Protein AF-A0A2G8XP61-F1 (afdb_monomer_lite)

Foldseek 3Di:
DPVPVPPPPPDDDDDDDDDDDDDDDDDDDDDDDDDDDDDDDDDPPPPPPPPCVVVVVVVDDDPLADPVCVLQFDCDPVCNPDTDGDPPSDDPDDDDDDDDAPPDHPPPPPPDDDDDDPVVVVVVVVVVVVVVVVVVVVCVVVVVDPDPVVVVVVVVVPDPPPDD

Secondary structure (DSSP, 8-state):
--SSTTSSSSS--------PPPP----------------------------HHHHHHHHSPPPSS-TTTTTTEE--TT-TT--EE-TTS--S--PPPP-PPPSS-TTS-----PPPPHHHHHHHHHHHHHHHHHHHHHHHHTTSS--HHHHHHHHHHTS-----

InterPro domains:
  IPR013881 Pre-mRNA-splicing factor 3 domain [PF08572] (35-144)
  IPR027104 U4/U6 small nuclear ribonucleoprotein Prp3 [PTHR14212] (43-144)

Organism: NCBI:txid1074873

Sequence (164 aa):
KRAEREREREHGGESQSLKGRPAGDGTHADAQCSAPAAGSPVQKEEDEQTPEFSAKIWAAQPPSVEPWDACILKVDASRPDEILPQEDALDNLVEHPVPVRPVLDASTNVIINMYLTKQERKKLRRRKRQEKEREKQDKIRMGTAFSARVAAERKEREQPLLRS

pLDDT: mean 70.79, std 20.35, range [34.0, 98.31]

Structure (mmCIF, N/CA/C/O backbone):
data_AF-A0A2G8XP61-F1
#
_entry.id   AF-A0A2G8XP61-F1
#
loop_
_atom_site.group_PDB
_atom_site.id
_atom_site.type_symbol
_atom_site.label_atom_id
_atom_site.label_alt_id
_atom_site.label_comp_id
_atom_site.label_asym_id
_atom_site.label_entity_id
_atom_site.label_seq_id
_atom_site.pdbx_PDB_ins_code
_atom_site.Cartn_x
_atom_site.Cartn_y
_atom_site.Cartn_z
_atom_site.occupancy
_atom_site.B_iso_or_equiv
_atom_site.auth_seq_id
_atom_site.auth_comp_id
_atom_site.auth_asym_id
_atom_site.auth_atom_id
_atom_site.pdbx_PDB_model_num
ATOM 1 N N . LYS A 1 1 ? -11.338 -14.786 47.990 1.00 51.91 1 LYS A N 1
ATOM 2 C CA . LYS A 1 1 ? -11.535 -15.675 46.812 1.00 51.91 1 LYS A CA 1
ATOM 3 C C . LYS A 1 1 ? -11.256 -14.948 45.480 1.00 51.91 1 LYS A C 1
ATOM 5 O O . LYS A 1 1 ? -12.131 -14.862 44.629 1.00 51.91 1 LYS A O 1
ATOM 10 N N . ARG A 1 2 ? -10.052 -14.382 45.302 1.00 47.75 2 ARG A N 1
ATOM 11 C CA . ARG A 1 2 ? -9.609 -13.741 44.038 1.00 47.75 2 ARG A CA 1
ATOM 12 C C . ARG A 1 2 ? -8.156 -14.080 43.668 1.00 47.75 2 ARG A C 1
ATOM 14 O O . ARG A 1 2 ? -7.799 -13.946 42.512 1.00 47.75 2 ARG A O 1
ATOM 21 N N . ALA A 1 3 ? -7.373 -14.593 44.619 1.00 49.41 3 ALA A N 1
ATOM 22 C CA . ALA A 1 3 ? -5.969 -14.963 44.438 1.00 49.41 3 ALA A CA 1
ATOM 23 C C . ALA A 1 3 ? -5.741 -16.369 43.834 1.00 49.41 3 ALA A C 1
ATOM 25 O O . ALA A 1 3 ? -4.603 -16.777 43.663 1.00 49.41 3 ALA A O 1
ATOM 26 N N . GLU A 1 4 ? -6.803 -17.117 43.514 1.00 46.22 4 GLU A N 1
ATOM 27 C CA . GLU A 1 4 ? -6.699 -18.518 43.060 1.00 46.22 4 GLU A CA 1
ATOM 28 C C . GLU A 1 4 ? -6.930 -18.695 41.547 1.00 46.22 4 GLU A C 1
ATOM 30 O O . GLU A 1 4 ? -6.575 -19.716 40.982 1.00 46.22 4 GLU A O 1
ATOM 35 N N . ARG A 1 5 ? -7.445 -17.674 40.842 1.00 49.81 5 ARG A N 1
ATOM 36 C CA . ARG A 1 5 ? -7.684 -17.735 39.382 1.00 49.81 5 ARG A CA 1
ATOM 37 C C . ARG A 1 5 ? -6.496 -17.291 38.519 1.00 49.81 5 ARG A C 1
ATOM 39 O O . ARG A 1 5 ? -6.614 -17.280 37.298 1.00 49.81 5 ARG A O 1
ATOM 46 N N . GLU A 1 6 ? -5.376 -16.912 39.132 1.00 47.00 6 GLU A N 1
ATOM 47 C CA . GLU A 1 6 ? -4.161 -16.482 38.418 1.00 47.00 6 GLU A CA 1
ATOM 48 C C . GLU A 1 6 ? -3.125 -17.601 38.220 1.00 47.00 6 GLU A C 1
ATOM 50 O O . GLU A 1 6 ? -2.146 -17.378 37.521 1.00 47.00 6 GLU A O 1
ATOM 55 N N . ARG A 1 7 ? -3.353 -18.822 38.734 1.00 47.28 7 ARG A N 1
ATOM 56 C CA . ARG A 1 7 ? -2.424 -19.963 38.564 1.00 47.28 7 ARG A CA 1
ATOM 57 C C . ARG A 1 7 ? -2.776 -20.942 37.434 1.00 47.28 7 ARG A C 1
ATOM 59 O O . ARG A 1 7 ? -2.063 -21.916 37.248 1.00 47.28 7 ARG A O 1
ATOM 66 N N . GLU A 1 8 ? -3.829 -20.691 36.653 1.00 47.72 8 GLU A N 1
ATOM 67 C CA . GLU A 1 8 ? -4.312 -21.629 35.615 1.00 47.72 8 GLU A CA 1
ATOM 68 C C . GLU A 1 8 ? -4.106 -21.137 34.167 1.00 47.72 8 GLU A C 1
ATOM 70 O O . GLU A 1 8 ? -4.778 -21.599 33.250 1.00 47.72 8 GLU A O 1
ATOM 75 N N . ARG A 1 9 ? -3.207 -20.173 33.919 1.00 49.91 9 ARG A N 1
ATOM 76 C CA . ARG A 1 9 ? -2.978 -19.632 32.559 1.00 49.91 9 ARG A CA 1
ATOM 77 C C . ARG A 1 9 ? -1.557 -19.758 32.015 1.00 49.91 9 ARG A C 1
ATOM 79 O O . ARG A 1 9 ? -1.305 -19.248 30.930 1.00 49.91 9 ARG A O 1
ATOM 86 N N . GLU A 1 10 ? -0.661 -20.455 32.710 1.00 47.34 10 GLU A N 1
ATOM 87 C CA . GLU A 1 10 ? 0.746 -20.569 32.286 1.00 47.34 10 GLU A CA 1
ATOM 88 C C . GLU A 1 10 ? 1.152 -21.931 31.699 1.00 47.34 10 GLU A C 1
ATOM 90 O O . GLU A 1 10 ? 2.300 -22.099 31.310 1.00 47.34 10 GLU A O 1
ATOM 95 N N . HIS A 1 11 ? 0.233 -22.883 31.513 1.00 42.41 11 HIS A N 1
ATOM 96 C CA . HIS A 1 11 ? 0.543 -24.146 30.829 1.00 42.41 11 HIS A CA 1
ATOM 97 C C . HIS A 1 11 ? -0.477 -24.448 29.729 1.00 42.41 11 HIS A C 1
ATOM 99 O O . HIS A 1 11 ? -1.573 -24.925 30.002 1.00 42.41 11 HIS A O 1
ATOM 105 N N . GLY A 1 12 ? -0.121 -24.166 28.474 1.00 39.88 12 GLY A N 1
ATOM 106 C CA . GLY A 1 12 ? -0.960 -24.518 27.325 1.00 39.88 12 GLY A CA 1
ATOM 107 C C . GLY A 1 12 ? -0.517 -23.856 26.026 1.00 39.88 12 GLY A C 1
ATOM 108 O O . GLY A 1 12 ? -1.270 -23.082 25.444 1.00 39.88 12 GLY A O 1
ATOM 109 N N . GLY A 1 13 ? 0.715 -24.123 25.597 1.00 35.53 13 GLY A N 1
ATOM 110 C CA . GLY A 1 13 ? 1.273 -23.658 24.327 1.00 35.53 13 GLY A CA 1
ATOM 111 C C . GLY A 1 13 ? 2.251 -24.693 23.793 1.00 35.53 13 GLY A C 1
ATOM 112 O O . GLY A 1 13 ? 3.456 -24.561 23.960 1.00 35.53 13 GLY A O 1
ATOM 113 N N . GLU A 1 14 ? 1.682 -25.763 23.253 1.00 38.47 14 GLU A N 1
ATOM 114 C CA . GLU A 1 14 ? 2.326 -26.957 22.716 1.00 38.47 14 GLU A CA 1
ATOM 115 C C . GLU A 1 14 ? 3.238 -26.611 21.528 1.00 38.47 14 GLU A C 1
ATOM 117 O O . GLU A 1 14 ? 2.788 -26.153 20.477 1.00 38.47 14 GLU A O 1
ATOM 122 N N . SER A 1 15 ? 4.542 -26.799 21.715 1.00 44.28 15 SER A N 1
ATOM 123 C CA . SER A 1 15 ? 5.568 -26.694 20.685 1.00 44.28 15 SER A CA 1
ATOM 124 C C . SER A 1 15 ? 5.555 -27.952 19.814 1.00 44.28 15 SER A C 1
ATOM 126 O O . SER A 1 15 ? 5.861 -29.053 20.270 1.00 44.28 15 SER A O 1
ATOM 128 N N . GLN A 1 16 ? 5.216 -27.799 18.533 1.00 41.16 16 GLN A N 1
ATOM 129 C CA . GLN A 1 16 ? 5.348 -28.878 17.556 1.00 41.16 16 GLN A CA 1
ATOM 130 C C . GLN A 1 16 ? 6.836 -29.146 17.292 1.00 41.16 16 GLN A C 1
ATOM 132 O O . GLN A 1 16 ? 7.513 -28.410 16.578 1.00 41.16 16 GLN A O 1
ATOM 137 N N . SER A 1 17 ? 7.342 -30.200 17.932 1.00 41.09 17 SER A N 1
ATOM 138 C CA . SER A 1 17 ? 8.698 -30.723 17.786 1.00 41.09 17 SER A CA 1
ATOM 139 C C . SER A 1 17 ? 8.812 -31.570 16.514 1.00 41.09 17 SER A C 1
ATOM 141 O O . SER A 1 17 ? 8.072 -32.539 16.322 1.00 41.09 17 SER A O 1
ATOM 143 N N . LEU A 1 18 ? 9.746 -31.183 15.644 1.00 47.03 18 LEU A N 1
ATOM 144 C CA . LEU A 1 18 ? 10.154 -31.892 14.432 1.00 47.03 18 LEU A CA 1
ATOM 145 C C . LEU A 1 18 ? 10.669 -33.293 14.793 1.00 47.03 18 LEU A C 1
ATOM 147 O O . LEU A 1 18 ? 11.679 -33.445 15.478 1.00 47.03 18 LEU A O 1
ATOM 151 N N . LYS A 1 19 ? 9.975 -34.331 14.320 1.00 41.06 19 LYS A N 1
ATOM 152 C CA . LYS A 1 19 ? 10.336 -35.731 14.562 1.00 41.06 19 LYS A CA 1
ATOM 153 C C . LYS A 1 19 ? 11.260 -36.223 13.445 1.00 41.06 19 LYS A C 1
ATOM 155 O O . LYS A 1 19 ? 10.809 -36.495 12.334 1.00 41.06 19 LYS A O 1
ATOM 160 N N . GLY A 1 20 ? 12.554 -36.317 13.749 1.00 36.94 20 GLY A N 1
ATOM 161 C CA . GLY A 1 20 ? 13.545 -37.006 12.922 1.00 36.94 20 GLY A CA 1
ATOM 162 C C . GLY A 1 20 ? 13.241 -38.504 12.806 1.00 36.94 20 GLY A C 1
ATOM 163 O O . GLY A 1 20 ? 12.690 -39.112 13.727 1.00 36.94 20 GLY A O 1
ATOM 164 N N . ARG A 1 21 ? 13.583 -39.095 11.657 1.00 43.12 21 ARG A N 1
ATOM 165 C CA . ARG A 1 21 ? 13.530 -40.544 11.415 1.00 43.12 21 ARG A CA 1
ATOM 166 C C . ARG A 1 21 ? 14.929 -41.152 11.596 1.00 43.12 21 ARG A C 1
ATOM 168 O O . ARG A 1 21 ? 15.878 -40.577 11.066 1.00 43.12 21 ARG A O 1
ATOM 175 N N . PRO A 1 22 ? 15.067 -42.281 12.312 1.00 47.84 22 PRO A N 1
ATOM 176 C CA . PRO A 1 22 ? 16.341 -42.971 12.470 1.00 47.84 22 PRO A CA 1
ATOM 177 C C . PRO A 1 22 ? 16.671 -43.877 11.276 1.00 47.84 22 PRO A C 1
ATOM 179 O O . PRO A 1 22 ? 15.789 -44.340 10.552 1.00 47.84 22 PRO A O 1
ATOM 182 N N . ALA A 1 23 ? 17.972 -44.102 11.112 1.00 40.66 23 ALA A N 1
ATOM 183 C CA . ALA A 1 23 ? 18.594 -45.007 10.161 1.00 40.66 23 ALA A CA 1
ATOM 184 C C . ALA A 1 23 ? 18.618 -46.461 10.664 1.00 40.66 23 ALA A C 1
ATOM 186 O O . ALA A 1 23 ? 18.664 -46.693 11.871 1.00 40.66 23 ALA A O 1
ATOM 187 N N . GLY A 1 24 ? 18.720 -47.391 9.709 1.00 40.31 24 GLY A N 1
ATOM 188 C CA . GLY A 1 24 ? 19.256 -48.740 9.899 1.00 40.31 24 GLY A CA 1
ATOM 189 C C . GLY A 1 24 ? 18.226 -49.859 9.781 1.00 40.31 24 GLY A C 1
ATOM 190 O O . GLY A 1 24 ? 17.337 -49.960 10.610 1.00 40.31 24 GLY A O 1
ATOM 191 N N . ASP A 1 25 ? 18.376 -50.706 8.761 1.00 37.69 25 ASP A N 1
ATOM 192 C CA . ASP A 1 25 ? 18.610 -52.131 9.003 1.00 37.69 25 ASP A CA 1
ATOM 193 C C . ASP A 1 25 ? 19.214 -52.784 7.758 1.00 37.69 25 ASP A C 1
ATOM 195 O O . ASP A 1 25 ? 18.712 -52.660 6.639 1.00 37.69 25 ASP A O 1
ATOM 199 N N . GLY A 1 26 ? 20.364 -53.419 7.975 1.00 39.03 26 GLY A N 1
ATOM 200 C CA . GLY A 1 26 ? 21.085 -54.190 6.981 1.00 39.03 26 GLY A CA 1
ATOM 201 C C . GLY A 1 26 ? 20.574 -55.623 6.935 1.00 39.03 26 GLY A C 1
ATOM 202 O O . GLY A 1 26 ? 20.350 -56.253 7.964 1.00 39.03 26 GLY A O 1
ATOM 203 N N . THR A 1 27 ? 20.468 -56.161 5.726 1.00 44.88 27 THR A N 1
ATOM 204 C CA . THR A 1 27 ? 20.353 -57.600 5.493 1.00 44.88 27 THR A CA 1
ATOM 205 C C . THR A 1 27 ? 21.566 -58.065 4.703 1.00 44.88 27 THR A C 1
ATOM 207 O O . THR A 1 27 ? 21.741 -57.723 3.536 1.00 44.88 27 THR A O 1
ATOM 210 N N . HIS A 1 28 ? 22.403 -58.828 5.399 1.00 44.44 28 HIS A N 1
ATOM 211 C CA . HIS A 1 28 ? 23.491 -59.651 4.893 1.00 44.44 28 HIS A CA 1
ATOM 212 C C . HIS A 1 28 ? 22.904 -60.886 4.198 1.00 44.44 28 HIS A C 1
ATOM 214 O O . HIS A 1 28 ? 22.118 -61.611 4.808 1.00 44.44 28 HIS A O 1
ATOM 220 N N . ALA A 1 29 ? 23.289 -61.141 2.949 1.00 44.16 29 ALA A N 1
ATOM 221 C CA . ALA A 1 29 ? 23.105 -62.441 2.316 1.00 44.16 29 ALA A CA 1
ATOM 222 C C . ALA A 1 29 ? 24.292 -62.723 1.389 1.00 44.16 29 ALA A C 1
ATOM 224 O O . ALA A 1 29 ? 24.492 -62.049 0.379 1.00 44.16 29 ALA A O 1
ATOM 225 N N . ASP A 1 30 ? 25.082 -63.713 1.793 1.00 39.47 30 ASP A N 1
ATOM 226 C CA . ASP A 1 30 ? 26.174 -64.325 1.054 1.00 39.47 30 ASP A CA 1
ATOM 227 C C . ASP A 1 30 ? 25.718 -64.900 -0.291 1.00 39.47 30 ASP A C 1
ATOM 229 O O . ASP A 1 30 ? 24.755 -65.666 -0.358 1.00 39.47 30 ASP A O 1
ATOM 233 N N . ALA A 1 31 ? 26.482 -64.629 -1.349 1.00 43.53 31 ALA A N 1
ATOM 234 C CA . ALA A 1 31 ? 26.491 -65.447 -2.559 1.00 43.53 31 ALA A CA 1
ATOM 235 C C . ALA A 1 31 ? 27.849 -65.328 -3.277 1.00 43.53 31 ALA A C 1
ATOM 237 O O . ALA A 1 31 ? 28.068 -64.457 -4.108 1.00 43.53 31 ALA A O 1
ATOM 238 N N . GLN A 1 32 ? 28.757 -66.214 -2.866 1.00 44.81 32 GLN A N 1
ATOM 239 C CA . GLN A 1 32 ? 29.756 -66.957 -3.649 1.00 44.81 32 GLN A CA 1
ATOM 240 C C . GLN A 1 32 ? 30.543 -66.240 -4.763 1.00 44.81 32 GLN A C 1
ATOM 242 O O . GLN A 1 32 ? 30.039 -65.854 -5.814 1.00 44.81 32 GLN A O 1
ATOM 247 N N . CYS A 1 33 ? 31.860 -66.223 -4.552 1.00 34.00 33 CYS A N 1
ATOM 248 C CA . CYS A 1 33 ? 32.886 -65.965 -5.544 1.00 34.00 33 CYS A CA 1
ATOM 249 C C . CYS A 1 33 ? 32.998 -67.116 -6.560 1.00 34.00 33 CYS A C 1
ATOM 251 O O . CYS A 1 33 ? 33.171 -68.276 -6.196 1.00 34.00 33 CYS A O 1
ATOM 253 N N . SER A 1 34 ? 32.998 -66.776 -7.848 1.00 42.41 34 SER A N 1
ATOM 254 C CA . SER A 1 34 ? 33.644 -67.591 -8.877 1.00 42.41 34 SER A CA 1
ATOM 255 C C . SER A 1 34 ? 34.111 -66.678 -10.012 1.00 42.41 34 SER A C 1
ATOM 257 O O . SER A 1 34 ? 33.315 -66.192 -10.807 1.00 42.41 34 SER A O 1
ATOM 259 N N . ALA A 1 35 ? 35.417 -66.422 -10.061 1.00 41.22 35 ALA A N 1
ATOM 260 C CA . ALA A 1 35 ? 36.125 -65.967 -11.261 1.00 41.22 35 ALA A CA 1
ATOM 261 C C . ALA A 1 35 ? 36.503 -67.227 -12.079 1.00 41.22 35 ALA A C 1
ATOM 263 O O . ALA A 1 35 ? 36.664 -68.278 -11.448 1.00 41.22 35 ALA A O 1
ATOM 264 N N . PRO A 1 36 ? 36.678 -67.191 -13.423 1.00 47.53 36 PRO A N 1
ATOM 265 C CA . PRO A 1 36 ? 37.745 -66.389 -14.035 1.00 47.53 36 PRO A CA 1
ATOM 266 C C . PRO A 1 36 ? 37.525 -65.896 -15.490 1.00 47.53 36 PRO A C 1
ATOM 268 O O . PRO A 1 36 ? 36.614 -66.306 -16.197 1.00 47.53 36 PRO A O 1
ATOM 271 N N . ALA A 1 37 ? 38.520 -65.111 -15.923 1.00 37.25 37 ALA A N 1
ATOM 272 C CA . ALA A 1 37 ? 39.064 -64.986 -17.282 1.00 37.25 37 ALA A CA 1
ATOM 273 C C . ALA A 1 37 ? 38.517 -63.887 -18.222 1.00 37.25 37 ALA A C 1
ATOM 275 O O . ALA A 1 37 ? 37.475 -64.012 -18.845 1.00 37.25 37 ALA A O 1
ATOM 276 N N . ALA A 1 38 ? 39.369 -62.861 -18.367 1.00 43.59 38 ALA A N 1
ATOM 277 C CA . ALA A 1 38 ? 39.789 -62.194 -19.605 1.00 43.59 38 ALA A CA 1
ATOM 278 C C . ALA A 1 38 ? 38.722 -61.766 -20.634 1.00 43.59 38 ALA A C 1
ATOM 280 O O . ALA A 1 38 ? 38.224 -62.568 -21.416 1.00 43.59 38 ALA A O 1
ATOM 281 N N . GLY A 1 39 ? 38.533 -60.447 -20.754 1.00 39.16 39 GLY A N 1
ATOM 282 C CA . GLY A 1 39 ? 37.897 -59.826 -21.916 1.00 39.16 39 GLY A CA 1
ATOM 283 C C . GLY A 1 39 ? 37.814 -58.303 -21.805 1.00 39.16 39 GLY A C 1
ATOM 284 O O . GLY A 1 39 ? 36.976 -57.807 -21.072 1.00 39.16 39 GLY A O 1
ATOM 285 N N . SER A 1 40 ? 38.696 -57.623 -22.545 1.00 45.00 40 SER A N 1
ATOM 286 C CA . SER A 1 40 ? 38.653 -56.256 -23.103 1.00 45.00 40 SER A CA 1
ATOM 287 C C . SER A 1 40 ? 38.218 -55.026 -22.273 1.00 45.00 40 SER A C 1
ATOM 289 O O . SER A 1 40 ? 37.263 -55.070 -21.503 1.00 45.00 40 SER A O 1
ATOM 291 N N . PRO A 1 41 ? 38.855 -53.855 -22.504 1.00 42.22 41 PRO A N 1
ATOM 292 C CA . PRO A 1 41 ? 38.438 -52.596 -21.901 1.00 42.22 41 PRO A CA 1
ATOM 293 C C . PRO A 1 41 ? 37.133 -52.113 -22.545 1.00 42.22 41 PRO A C 1
ATOM 295 O O . PRO A 1 41 ? 37.130 -51.619 -23.669 1.00 42.22 41 PRO A O 1
ATOM 298 N N . VAL A 1 42 ? 36.024 -52.251 -21.820 1.00 45.28 42 VAL A N 1
ATOM 299 C CA . VAL A 1 42 ? 34.795 -51.501 -22.090 1.00 45.28 42 VAL A CA 1
ATOM 300 C C . VAL A 1 42 ? 35.003 -50.114 -21.504 1.00 45.28 42 VAL A C 1
ATOM 302 O O . VAL A 1 42 ? 35.126 -49.938 -20.290 1.00 45.28 42 VAL A O 1
ATOM 305 N N . GLN A 1 43 ? 35.136 -49.146 -22.401 1.00 40.53 43 GLN A N 1
ATOM 306 C CA . GLN A 1 43 ? 35.177 -47.731 -22.084 1.00 40.53 43 GLN A CA 1
ATOM 307 C C . GLN A 1 43 ? 33.913 -47.386 -21.292 1.00 40.53 43 GLN A C 1
ATOM 309 O O . GLN A 1 43 ? 32.798 -47.682 -21.715 1.00 40.53 43 GLN A O 1
ATOM 314 N N . LYS A 1 44 ? 34.104 -46.803 -20.109 1.00 41.19 44 LYS A N 1
ATOM 315 C CA . LYS A 1 44 ? 33.047 -46.071 -19.426 1.00 41.19 44 LYS A CA 1
ATOM 316 C C . LYS A 1 44 ? 32.749 -44.856 -20.294 1.00 41.19 44 LYS A C 1
ATOM 318 O O . LYS A 1 44 ? 33.526 -43.906 -20.295 1.00 41.19 44 LYS A O 1
ATOM 323 N N . GLU A 1 45 ? 31.673 -44.917 -21.065 1.00 51.03 45 GLU A N 1
ATOM 324 C CA . GLU A 1 45 ? 31.029 -43.707 -21.557 1.00 51.03 45 GLU A CA 1
ATOM 325 C C . GLU A 1 45 ? 30.260 -43.138 -20.372 1.00 51.03 45 GLU A C 1
ATOM 327 O O . GLU A 1 45 ? 29.152 -43.538 -20.020 1.00 51.03 45 GLU A O 1
ATOM 332 N N . GLU A 1 46 ? 30.981 -42.308 -19.631 1.00 52.34 46 GLU A N 1
ATOM 333 C CA . GLU A 1 46 ? 30.401 -41.385 -18.6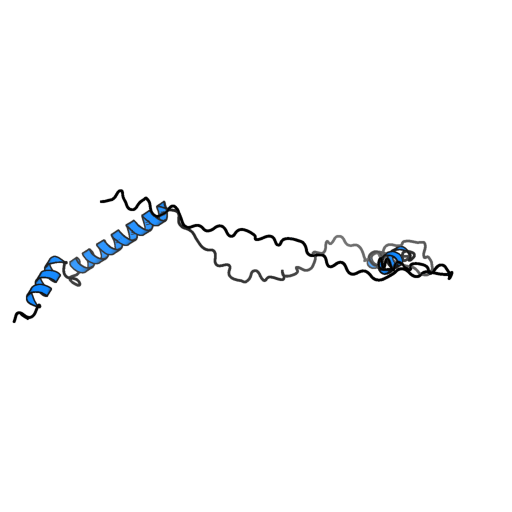82 1.00 52.34 46 GLU A CA 1
ATOM 334 C C . GLU A 1 46 ? 29.744 -40.324 -19.565 1.00 52.34 46 GLU A C 1
ATOM 336 O O . GLU A 1 46 ? 30.425 -39.444 -20.085 1.00 52.34 46 GLU A O 1
ATOM 341 N N . ASP A 1 47 ? 28.440 -40.471 -19.821 1.00 49.97 47 ASP A N 1
ATOM 342 C CA . ASP A 1 47 ? 27.615 -39.426 -20.427 1.00 49.97 47 ASP A CA 1
ATOM 343 C C . ASP A 1 47 ? 27.547 -38.245 -19.446 1.00 49.97 47 ASP A C 1
ATOM 345 O O . ASP A 1 47 ? 26.533 -37.973 -18.794 1.00 49.97 47 ASP A O 1
ATOM 349 N N . GLU A 1 48 ? 28.660 -37.522 -19.320 1.00 60.00 48 GLU A N 1
ATOM 350 C CA . GLU A 1 48 ? 28.681 -36.129 -18.912 1.00 60.00 48 GLU A CA 1
ATOM 351 C C . GLU A 1 48 ? 27.985 -35.337 -20.016 1.00 60.00 48 GLU A C 1
ATOM 353 O O . GLU A 1 48 ? 28.600 -34.625 -20.812 1.00 60.00 48 GLU A O 1
ATOM 358 N N . GLN A 1 49 ? 26.659 -35.443 -20.052 1.00 58.03 49 GLN A N 1
ATOM 359 C CA . GLN A 1 49 ? 25.804 -34.550 -20.809 1.00 58.03 49 GLN A CA 1
ATOM 360 C C . GLN A 1 49 ? 25.822 -33.170 -20.129 1.00 58.03 49 GLN A C 1
ATOM 362 O O . GLN A 1 49 ? 24.805 -32.646 -19.673 1.00 58.03 49 GLN A O 1
ATOM 367 N N . THR A 1 50 ? 26.998 -32.539 -20.077 1.00 53.09 50 THR A N 1
ATOM 368 C CA . THR A 1 50 ? 27.029 -31.096 -20.269 1.00 53.09 50 THR A CA 1
ATOM 369 C C . THR A 1 50 ? 26.350 -30.885 -21.619 1.00 53.09 50 THR A C 1
ATOM 371 O O . THR A 1 50 ? 26.734 -31.517 -22.606 1.00 53.09 50 THR A O 1
ATOM 374 N N . PRO A 1 51 ? 25.226 -30.157 -21.670 1.00 58.31 51 PRO A N 1
ATOM 375 C CA . PRO A 1 51 ? 24.436 -30.119 -22.882 1.00 58.31 51 PRO A CA 1
ATOM 376 C C . PRO A 1 51 ? 25.326 -29.531 -23.974 1.00 58.31 51 PRO A C 1
ATOM 378 O O . PRO A 1 51 ? 25.741 -28.37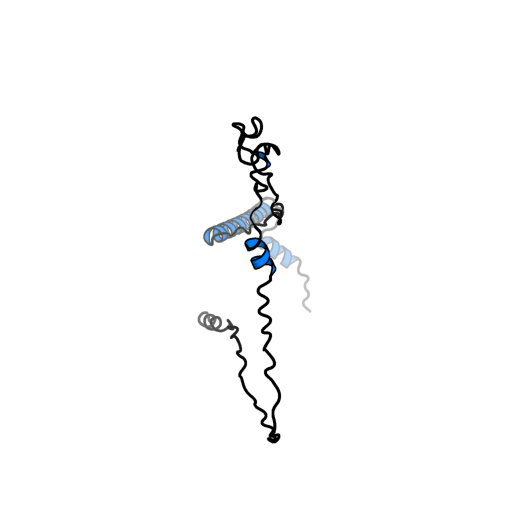8 -23.864 1.00 58.31 51 PRO A O 1
ATOM 381 N N . GLU A 1 52 ? 25.597 -30.312 -25.028 1.00 58.84 52 GLU A N 1
ATOM 382 C CA . GLU A 1 52 ? 26.354 -29.883 -26.215 1.00 58.84 52 GLU A CA 1
ATOM 383 C C . GLU A 1 52 ? 25.882 -28.520 -26.735 1.00 58.84 52 GLU A C 1
ATOM 385 O O . GLU A 1 52 ? 26.628 -27.802 -27.385 1.00 58.84 52 GLU A O 1
ATOM 390 N N . PHE A 1 53 ? 24.642 -28.148 -26.413 1.00 59.12 53 PHE A N 1
ATOM 391 C CA . PHE A 1 53 ? 24.058 -26.829 -26.579 1.00 59.12 53 PHE A CA 1
ATOM 392 C C . PHE A 1 53 ? 24.992 -25.668 -26.197 1.00 59.12 53 PHE A C 1
ATOM 394 O O . PHE A 1 53 ? 25.177 -24.767 -27.013 1.00 59.12 53 PHE A O 1
ATOM 401 N N . SER A 1 54 ? 25.601 -25.668 -25.004 1.00 62.94 54 SER A N 1
ATOM 402 C CA . SER A 1 54 ? 26.466 -24.551 -24.586 1.00 62.94 54 SER A CA 1
ATOM 403 C C . SER A 1 54 ? 27.781 -24.537 -25.365 1.00 62.94 54 SER A C 1
ATOM 405 O O . SER A 1 54 ? 28.209 -23.486 -25.842 1.00 62.94 54 SER A O 1
ATOM 407 N N . ALA A 1 55 ? 28.373 -25.714 -25.582 1.00 65.88 55 ALA A N 1
ATOM 408 C CA . ALA A 1 55 ? 29.576 -25.866 -26.391 1.00 65.88 55 ALA A CA 1
ATOM 409 C C . ALA A 1 55 ? 29.331 -25.459 -27.854 1.00 65.88 55 ALA A C 1
ATOM 411 O O . ALA A 1 55 ? 30.180 -24.817 -28.459 1.00 65.88 55 ALA A O 1
ATOM 412 N N . LYS A 1 56 ? 28.154 -25.752 -28.417 1.00 65.50 56 LYS A N 1
ATOM 413 C CA . LYS A 1 56 ? 27.773 -25.414 -29.796 1.00 65.50 56 LYS A CA 1
ATOM 414 C C . LYS A 1 56 ? 27.579 -23.913 -30.003 1.00 65.50 56 LYS A C 1
ATOM 416 O O . LYS A 1 56 ? 27.950 -23.406 -31.058 1.00 65.50 56 LYS A O 1
ATOM 421 N N . ILE A 1 57 ? 27.021 -23.217 -29.011 1.00 71.06 57 ILE A N 1
ATOM 422 C CA . ILE A 1 57 ? 26.812 -21.762 -29.061 1.00 71.06 57 ILE A CA 1
ATOM 423 C C . ILE A 1 57 ? 28.149 -21.015 -29.012 1.00 71.06 57 ILE A C 1
ATOM 425 O O . ILE A 1 57 ? 28.298 -20.009 -29.698 1.00 71.06 57 ILE A O 1
ATOM 429 N N . TRP A 1 58 ? 29.133 -21.516 -28.260 1.00 63.91 58 TRP A N 1
ATOM 430 C CA . TRP A 1 58 ? 30.455 -20.883 -28.157 1.00 63.91 58 TRP A CA 1
ATOM 431 C C . TRP A 1 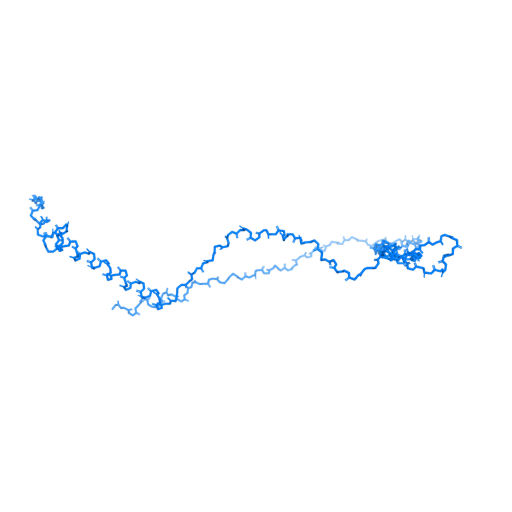58 ? 31.500 -21.408 -29.152 1.00 63.91 58 TRP A C 1
ATOM 433 O O . TRP A 1 58 ? 32.510 -20.747 -29.366 1.00 63.91 58 TRP A O 1
ATOM 443 N N . ALA A 1 59 ? 31.275 -22.568 -29.776 1.00 60.59 59 ALA A N 1
ATOM 444 C CA . ALA A 1 59 ? 32.155 -23.118 -30.812 1.00 60.59 59 ALA A CA 1
ATOM 445 C C . ALA A 1 59 ? 31.848 -22.593 -32.225 1.00 60.59 59 ALA A C 1
ATOM 447 O O . ALA A 1 59 ? 32.672 -22.751 -33.128 1.00 60.59 59 ALA A O 1
ATOM 448 N N . ALA A 1 60 ? 30.669 -22.004 -32.446 1.00 75.94 60 ALA A N 1
ATOM 449 C CA . ALA A 1 60 ? 30.357 -21.350 -33.710 1.00 75.94 60 ALA A CA 1
ATOM 450 C C . ALA A 1 60 ? 31.184 -20.065 -33.845 1.00 75.94 60 ALA A C 1
ATOM 452 O O . ALA A 1 60 ? 31.302 -19.295 -32.894 1.00 75.94 60 ALA A O 1
ATOM 453 N N . GLN A 1 61 ? 31.752 -19.827 -35.032 1.00 77.31 61 GLN A N 1
ATOM 454 C CA . GLN A 1 61 ? 32.343 -18.523 -35.325 1.00 77.31 61 GLN A CA 1
ATOM 455 C C . GLN A 1 61 ? 31.255 -17.454 -35.158 1.00 77.31 61 GLN A C 1
ATOM 457 O O . GLN A 1 61 ? 30.139 -17.668 -35.652 1.00 77.31 61 GLN A O 1
ATOM 462 N N . PRO A 1 62 ? 31.542 -16.344 -34.455 1.00 78.31 62 PRO A N 1
ATOM 463 C CA . PRO A 1 62 ? 30.575 -15.270 -34.307 1.00 78.31 62 PRO A CA 1
ATOM 464 C C . PRO A 1 62 ? 30.148 -14.776 -35.698 1.00 78.31 62 PRO A C 1
ATOM 466 O O . PRO A 1 62 ? 30.972 -14.751 -36.621 1.00 78.31 62 PRO A O 1
ATOM 469 N N . PRO A 1 63 ? 28.862 -14.435 -35.891 1.00 77.94 63 PRO A N 1
ATOM 470 C CA . PRO A 1 63 ? 28.406 -13.881 -37.157 1.00 77.94 63 PRO A CA 1
ATOM 471 C C . PRO A 1 63 ? 29.150 -12.573 -37.451 1.00 77.94 63 PRO A C 1
ATOM 473 O O . PRO A 1 63 ? 29.517 -11.843 -36.536 1.00 77.94 63 PRO A O 1
ATOM 476 N N . SER A 1 64 ? 29.343 -12.262 -38.736 1.00 80.62 64 SER A N 1
ATOM 477 C CA . SER A 1 64 ? 30.065 -11.050 -39.161 1.00 80.62 64 SER A CA 1
ATOM 478 C C . SER A 1 64 ? 29.441 -9.752 -38.639 1.00 80.62 64 SER A C 1
ATOM 480 O O . SER A 1 64 ? 30.146 -8.759 -38.507 1.00 80.62 64 SER A O 1
ATOM 482 N N . VAL A 1 65 ? 28.130 -9.752 -38.392 1.00 82.38 65 VAL A N 1
ATOM 483 C CA . VAL A 1 65 ? 27.384 -8.640 -37.800 1.00 82.38 65 VAL A CA 1
ATOM 484 C C . VAL A 1 65 ? 26.426 -9.234 -36.779 1.00 82.38 65 VAL A C 1
ATOM 486 O O . VAL A 1 65 ? 25.693 -10.182 -37.089 1.00 82.38 65 VAL A O 1
ATOM 489 N N . GLU A 1 66 ? 26.445 -8.711 -35.557 1.00 86.69 66 GLU A N 1
ATOM 490 C CA . GLU A 1 66 ? 25.536 -9.165 -34.514 1.00 86.69 66 GLU A CA 1
ATOM 491 C C . GLU A 1 66 ? 24.106 -8.669 -34.807 1.00 86.69 66 GLU A C 1
ATOM 493 O O . GLU A 1 66 ? 23.923 -7.580 -35.357 1.00 86.69 66 GLU A O 1
ATOM 498 N N . PRO A 1 67 ? 23.048 -9.425 -34.456 1.00 84.44 67 PRO A N 1
ATOM 499 C CA . PRO A 1 67 ? 21.675 -9.037 -34.792 1.00 84.44 67 PRO A CA 1
ATOM 500 C C . PRO A 1 67 ? 21.231 -7.670 -34.250 1.00 84.44 67 PRO A C 1
ATOM 502 O O . PRO A 1 67 ? 20.297 -7.085 -34.790 1.00 84.44 67 PRO A O 1
ATOM 505 N N . TRP A 1 68 ? 21.870 -7.169 -33.188 1.00 87.00 68 TRP A N 1
ATOM 506 C CA . TRP A 1 68 ? 21.609 -5.839 -32.631 1.00 87.00 68 TRP A CA 1
ATOM 507 C C . TRP A 1 68 ? 22.425 -4.727 -33.310 1.00 87.00 68 TRP A C 1
ATOM 509 O O . TRP A 1 68 ? 21.975 -3.589 -33.309 1.00 87.00 68 TRP A O 1
ATOM 519 N N . ASP A 1 69 ? 23.556 -5.042 -33.949 1.00 84.81 69 ASP A N 1
ATOM 520 C CA . ASP A 1 69 ? 24.308 -4.100 -34.794 1.00 84.81 69 ASP A CA 1
ATOM 521 C C . ASP A 1 69 ? 23.677 -3.948 -36.184 1.00 84.81 69 ASP A C 1
ATOM 523 O O . ASP A 1 69 ? 23.818 -2.918 -36.846 1.00 84.81 69 ASP A O 1
ATOM 527 N N . ALA A 1 70 ? 22.940 -4.967 -36.630 1.00 84.00 70 ALA A N 1
ATOM 528 C CA . ALA A 1 70 ? 22.328 -5.013 -37.955 1.00 84.00 70 ALA A CA 1
ATOM 529 C C . ALA A 1 70 ? 21.327 -3.874 -38.225 1.00 84.00 70 ALA A C 1
ATOM 531 O O . ALA A 1 70 ? 21.075 -3.555 -39.384 1.00 84.00 70 ALA A O 1
ATOM 532 N N . CYS A 1 71 ? 20.746 -3.259 -37.189 1.00 82.75 71 CYS A N 1
ATOM 533 C CA . CYS A 1 71 ? 19.861 -2.103 -37.355 1.00 82.75 71 CYS A CA 1
ATOM 534 C C . CYS A 1 71 ? 20.607 -0.763 -37.451 1.00 82.75 71 CYS A C 1
ATOM 536 O O . CYS A 1 71 ? 20.008 0.221 -37.879 1.00 82.75 71 CYS A O 1
ATOM 538 N N . ILE A 1 72 ? 21.890 -0.719 -37.081 1.00 87.06 72 ILE A N 1
ATOM 539 C CA . ILE A 1 72 ? 22.706 0.504 -37.029 1.00 87.06 72 ILE A CA 1
ATOM 540 C C . ILE A 1 72 ? 23.692 0.559 -38.204 1.00 87.06 72 ILE A C 1
ATOM 542 O O . ILE A 1 72 ? 24.094 1.644 -38.628 1.00 87.06 72 ILE A O 1
ATOM 546 N N . LEU A 1 73 ? 24.075 -0.594 -38.758 1.00 85.38 73 LEU A N 1
ATOM 547 C CA . LEU A 1 73 ? 25.091 -0.708 -39.804 1.00 85.38 73 LEU A CA 1
ATOM 548 C C . LEU A 1 73 ? 24.495 -1.012 -41.186 1.00 85.38 73 LEU A C 1
ATOM 550 O O . LEU A 1 73 ? 23.609 -1.854 -41.329 1.00 85.38 73 LEU A O 1
ATOM 554 N N . LYS A 1 74 ? 25.047 -0.379 -42.227 1.00 75.00 74 LYS A N 1
ATOM 555 C CA . LYS A 1 74 ? 24.848 -0.762 -43.633 1.00 75.00 74 LYS A CA 1
ATOM 556 C C . LYS A 1 74 ? 25.866 -1.839 -43.997 1.00 75.00 74 LYS A C 1
ATOM 558 O O . LYS A 1 74 ? 27.067 -1.586 -43.965 1.00 75.00 74 LYS A O 1
ATOM 563 N N . VAL A 1 75 ? 25.394 -3.033 -44.350 1.00 68.56 75 VAL A N 1
ATOM 564 C CA . VAL A 1 75 ? 26.261 -4.123 -44.821 1.00 68.56 75 VAL A CA 1
ATOM 565 C C . VAL A 1 75 ? 26.275 -4.123 -46.346 1.00 68.56 75 VAL A C 1
ATOM 567 O O . VAL A 1 75 ? 25.402 -4.709 -46.989 1.00 68.56 75 VAL A O 1
ATOM 570 N N . ASP A 1 76 ? 27.273 -3.469 -46.935 1.00 66.25 76 ASP A N 1
ATOM 571 C CA . ASP A 1 76 ? 27.482 -3.509 -48.379 1.00 66.25 76 ASP A CA 1
ATOM 572 C C . ASP A 1 76 ? 28.171 -4.825 -48.763 1.00 66.25 76 ASP A C 1
ATOM 574 O O . ASP A 1 76 ? 29.348 -5.045 -48.483 1.00 66.25 76 ASP A O 1
ATOM 578 N N . ALA A 1 77 ? 27.459 -5.706 -49.474 1.00 65.75 77 ALA A N 1
ATOM 579 C CA . ALA A 1 77 ? 27.987 -7.010 -49.903 1.00 65.75 77 ALA A CA 1
ATOM 580 C C . ALA A 1 77 ? 29.254 -6.913 -50.784 1.00 65.75 77 ALA A C 1
ATOM 582 O O . ALA A 1 77 ? 29.975 -7.893 -50.955 1.00 65.75 77 ALA A O 1
ATOM 583 N N . SER A 1 78 ? 29.522 -5.739 -51.364 1.00 67.75 78 SER A N 1
ATOM 584 C CA . SER A 1 78 ? 30.722 -5.463 -52.161 1.00 67.75 78 SER A CA 1
ATOM 585 C C . SER A 1 78 ? 31.932 -5.016 -51.334 1.00 67.75 78 SER A C 1
ATOM 587 O O . SER A 1 78 ? 33.044 -5.043 -51.859 1.00 67.75 78 SER A O 1
ATOM 589 N N . ARG A 1 79 ? 31.735 -4.584 -50.082 1.00 65.12 79 ARG A N 1
ATOM 590 C CA . ARG A 1 79 ? 32.785 -4.062 -49.194 1.00 65.12 79 ARG A CA 1
ATOM 591 C C . ARG A 1 79 ? 32.514 -4.481 -47.743 1.00 65.12 79 ARG A C 1
ATOM 593 O O . ARG A 1 79 ? 32.160 -3.646 -46.919 1.00 65.12 79 ARG A O 1
ATOM 600 N N . PRO A 1 80 ? 32.690 -5.773 -47.424 1.00 64.12 80 PRO A N 1
ATOM 601 C CA . PRO A 1 80 ? 32.375 -6.314 -46.101 1.00 64.12 80 PRO A CA 1
ATOM 602 C C . PRO A 1 80 ? 33.240 -5.732 -44.968 1.00 64.12 80 PRO A C 1
ATOM 604 O O . PRO A 1 80 ? 32.860 -5.842 -43.808 1.00 64.12 80 PRO A O 1
ATOM 607 N N . ASP A 1 81 ? 34.372 -5.101 -45.299 1.00 65.12 81 ASP A N 1
ATOM 608 C CA . ASP A 1 81 ? 35.313 -4.525 -44.330 1.00 65.12 81 ASP A CA 1
ATOM 609 C C . ASP A 1 81 ? 35.022 -3.043 -44.003 1.00 65.12 81 ASP A C 1
ATOM 611 O O . ASP A 1 81 ? 35.618 -2.481 -43.081 1.00 65.12 81 ASP A O 1
ATOM 615 N N . GLU A 1 82 ? 34.127 -2.380 -44.749 1.00 68.12 82 GLU A N 1
ATOM 616 C CA . GLU A 1 82 ? 33.764 -0.974 -44.529 1.00 68.12 82 GLU A CA 1
ATOM 617 C C . GLU A 1 82 ? 32.510 -0.884 -43.642 1.00 68.12 82 GLU A C 1
ATOM 619 O O . GLU A 1 82 ? 31.387 -1.104 -44.089 1.00 68.12 82 GLU A O 1
ATOM 624 N N . ILE A 1 83 ? 32.697 -0.539 -42.363 1.00 68.56 83 ILE A N 1
ATOM 625 C CA . ILE A 1 83 ? 31.598 -0.291 -41.418 1.00 68.56 83 ILE A CA 1
ATOM 626 C C . ILE A 1 83 ? 31.004 1.089 -41.717 1.00 68.56 83 ILE A C 1
ATOM 628 O O . ILE A 1 83 ? 31.564 2.114 -41.319 1.00 68.56 83 ILE A O 1
ATOM 632 N N . LEU A 1 84 ? 29.870 1.123 -42.419 1.00 73.75 84 LEU A N 1
ATOM 633 C CA . LEU A 1 84 ? 29.148 2.360 -42.712 1.00 73.75 84 LEU A CA 1
ATOM 634 C C . LEU A 1 84 ? 27.921 2.495 -41.796 1.00 73.75 84 LEU A C 1
ATOM 636 O O . LEU A 1 84 ? 27.073 1.599 -41.783 1.00 73.75 84 LEU A O 1
ATOM 640 N N . PRO A 1 85 ? 27.783 3.598 -41.035 1.00 77.38 85 PRO A N 1
ATOM 641 C CA . PRO A 1 85 ? 26.587 3.829 -40.238 1.00 77.38 85 PRO A CA 1
ATOM 642 C C . PRO A 1 85 ? 25.370 4.070 -41.142 1.00 77.38 85 PRO A C 1
ATOM 644 O O . PRO A 1 85 ? 25.436 4.778 -42.153 1.00 77.38 85 PRO A O 1
ATOM 647 N N . GLN A 1 86 ? 24.235 3.490 -40.765 1.00 79.56 86 GLN A N 1
ATOM 648 C CA . GLN A 1 86 ? 22.946 3.800 -41.361 1.00 79.56 86 GLN A CA 1
ATOM 649 C C . GLN A 1 86 ? 22.537 5.214 -40.926 1.00 79.56 86 GLN A C 1
ATOM 651 O O . GLN A 1 86 ? 22.304 5.466 -39.749 1.00 79.56 86 GLN A O 1
ATOM 656 N N . GLU A 1 87 ? 22.449 6.138 -41.885 1.00 78.44 87 GLU A N 1
ATOM 657 C CA . GLU A 1 87 ? 22.175 7.568 -41.641 1.00 78.44 87 GLU A CA 1
ATOM 658 C C . GLU A 1 87 ? 20.862 7.819 -40.879 1.00 78.44 87 GLU A C 1
ATOM 660 O O . GLU A 1 87 ? 20.775 8.783 -40.126 1.00 78.44 87 GLU A O 1
ATOM 665 N N . ASP A 1 88 ? 19.886 6.917 -41.015 1.00 80.88 88 ASP A N 1
ATOM 666 C CA . ASP A 1 88 ? 18.562 7.025 -40.388 1.00 80.88 88 ASP A CA 1
ATOM 667 C C . ASP A 1 88 ? 18.418 6.216 -39.085 1.00 80.88 88 ASP A C 1
ATOM 669 O O . ASP A 1 88 ? 17.354 6.229 -38.472 1.00 80.88 88 ASP A O 1
ATOM 673 N N . ALA A 1 89 ? 19.443 5.459 -38.673 1.00 80.19 89 ALA A N 1
ATOM 674 C CA . ALA A 1 89 ? 19.337 4.558 -37.519 1.00 80.19 89 ALA A CA 1
ATOM 675 C C . ALA A 1 89 ? 19.521 5.256 -36.166 1.00 80.19 89 ALA A C 1
ATOM 677 O O . ALA A 1 89 ? 19.141 4.703 -35.136 1.00 80.19 89 ALA A O 1
ATOM 678 N N . LEU A 1 90 ? 20.129 6.444 -36.158 1.00 85.25 90 LEU A N 1
ATOM 679 C CA . LEU A 1 90 ? 20.426 7.198 -34.946 1.00 85.25 90 LEU A CA 1
ATOM 680 C C . LEU A 1 90 ? 19.729 8.553 -35.004 1.00 85.25 90 LEU A C 1
ATOM 682 O O . LEU A 1 90 ? 20.037 9.388 -35.853 1.00 85.25 90 LEU A O 1
ATOM 686 N N . ASP A 1 91 ? 18.830 8.788 -34.058 1.00 87.31 91 ASP A N 1
ATOM 687 C CA . ASP A 1 91 ? 18.239 10.092 -33.808 1.00 87.31 91 ASP A CA 1
ATOM 688 C C . ASP A 1 91 ? 18.546 10.560 -32.374 1.00 87.31 91 ASP A C 1
ATOM 690 O O . ASP A 1 91 ? 19.167 9.864 -31.571 1.00 87.31 91 ASP A O 1
ATOM 694 N N . ASN A 1 92 ? 18.155 11.793 -32.048 1.00 91.56 92 ASN A N 1
ATOM 695 C CA . ASN A 1 92 ? 18.334 12.349 -30.703 1.00 91.56 92 ASN A CA 1
ATOM 696 C C . ASN A 1 92 ? 17.176 11.972 -29.756 1.00 91.56 92 ASN A C 1
ATOM 698 O O . ASN A 1 92 ? 16.985 12.641 -28.733 1.00 91.56 92 ASN A O 1
ATOM 702 N N . LEU A 1 93 ? 16.353 10.979 -30.109 1.00 91.94 93 LEU A N 1
ATOM 703 C CA . LEU A 1 93 ? 15.188 10.569 -29.332 1.00 91.94 93 LEU A CA 1
ATOM 704 C C . LEU A 1 93 ? 15.527 9.343 -28.478 1.00 91.94 93 LEU A C 1
ATOM 706 O O . LEU A 1 93 ? 16.311 8.479 -28.849 1.00 91.94 93 LEU A O 1
ATOM 710 N N . VAL A 1 94 ? 14.932 9.276 -27.286 1.00 91.06 94 VAL A N 1
ATOM 711 C CA . VAL A 1 94 ? 15.081 8.128 -26.384 1.00 91.06 94 VAL A CA 1
ATOM 712 C C . VAL A 1 94 ? 13.729 7.446 -26.241 1.00 91.06 94 VAL A C 1
ATOM 714 O O . VAL A 1 94 ? 12.787 8.007 -25.668 1.00 91.06 94 VAL A O 1
ATOM 717 N N . GLU A 1 95 ? 13.632 6.225 -26.761 1.00 89.50 95 GLU A N 1
ATOM 718 C CA . GLU A 1 95 ? 12.438 5.399 -26.631 1.00 89.50 95 GLU A CA 1
ATOM 719 C C . GLU A 1 95 ? 12.266 4.902 -25.192 1.00 89.50 95 GLU A C 1
ATOM 721 O O . GLU A 1 95 ? 13.212 4.482 -24.525 1.00 89.50 95 GLU A O 1
ATOM 726 N N . HIS A 1 96 ? 11.026 4.932 -24.707 1.00 93.62 96 HIS A N 1
ATOM 727 C CA . HIS A 1 96 ? 10.670 4.303 -23.440 1.00 93.62 96 HIS A CA 1
ATOM 728 C C . HIS A 1 96 ? 10.095 2.914 -23.740 1.00 93.62 96 HIS A C 1
ATOM 730 O O . HIS A 1 96 ? 9.214 2.809 -24.598 1.00 93.62 96 HIS A O 1
ATOM 736 N N . PRO A 1 97 ? 10.537 1.847 -23.046 1.00 93.06 97 PRO A N 1
ATOM 737 C CA . PRO A 1 97 ? 10.011 0.510 -23.286 1.00 93.06 97 PRO A CA 1
ATOM 738 C C . PRO A 1 97 ? 8.512 0.455 -22.979 1.00 93.06 97 PRO A C 1
ATOM 740 O O . PRO A 1 97 ? 8.012 1.156 -22.093 1.00 93.06 97 PRO A O 1
ATOM 743 N N . VAL A 1 98 ? 7.792 -0.413 -23.693 1.00 92.06 98 VAL A N 1
ATOM 744 C CA . VAL A 1 98 ? 6.348 -0.591 -23.502 1.00 92.06 98 VAL A CA 1
ATOM 745 C C . VAL A 1 98 ? 6.065 -1.001 -22.049 1.00 92.06 98 VAL A C 1
ATOM 747 O O . VAL A 1 98 ? 6.600 -2.015 -21.594 1.00 92.06 98 VAL A O 1
ATOM 750 N N . PRO A 1 99 ? 5.209 -0.268 -21.309 1.00 91.06 99 PRO A N 1
ATOM 751 C CA . PRO A 1 99 ? 4.859 -0.638 -19.944 1.00 91.06 99 PRO A CA 1
ATOM 752 C C . PRO A 1 99 ? 4.135 -1.989 -19.911 1.00 91.06 99 PRO A C 1
ATOM 754 O O . PRO A 1 99 ? 3.001 -2.117 -20.377 1.00 91.06 99 PRO A O 1
ATOM 757 N N . VAL A 1 100 ? 4.778 -3.005 -19.338 1.00 90.44 100 VAL A N 1
ATOM 758 C CA . VAL A 1 100 ? 4.174 -4.328 -19.137 1.00 90.44 100 VAL A CA 1
ATOM 759 C C . VAL A 1 100 ? 3.393 -4.324 -17.825 1.00 90.44 100 VAL A C 1
ATOM 761 O O . VAL A 1 100 ? 3.892 -3.877 -16.791 1.00 90.44 100 VAL A O 1
ATOM 764 N N . ARG A 1 101 ? 2.151 -4.819 -17.853 1.00 85.81 101 ARG A N 1
ATOM 765 C CA . ARG A 1 101 ? 1.348 -4.969 -16.632 1.00 85.81 101 ARG A CA 1
ATOM 766 C C . ARG A 1 101 ? 1.923 -6.098 -15.768 1.00 85.81 101 ARG A C 1
ATOM 768 O O . ARG A 1 101 ? 2.279 -7.142 -16.315 1.00 85.81 101 ARG A O 1
ATOM 775 N N . PRO A 1 102 ? 2.007 -5.925 -14.438 1.00 85.25 102 PRO A N 1
ATOM 776 C CA . PRO A 1 102 ? 2.418 -7.012 -13.558 1.00 85.25 102 PRO A CA 1
ATOM 777 C C . PRO A 1 102 ? 1.423 -8.178 -13.653 1.00 85.25 102 PRO A C 1
ATOM 779 O O . PRO A 1 102 ? 0.225 -7.962 -13.793 1.00 85.25 102 PRO A O 1
ATOM 782 N N . VAL A 1 103 ? 1.919 -9.415 -13.544 1.00 81.44 103 VAL A N 1
ATOM 783 C CA . VAL A 1 103 ? 1.101 -10.647 -13.630 1.00 81.44 103 VAL A CA 1
ATOM 784 C C . VAL A 1 103 ? 0.022 -10.702 -12.541 1.00 81.44 103 VAL A C 1
ATOM 786 O O . VAL A 1 103 ? -1.053 -11.257 -12.744 1.00 81.44 103 VAL A O 1
ATOM 789 N N . LEU A 1 104 ? 0.307 -10.117 -11.377 1.00 77.25 104 LEU A N 1
ATOM 790 C CA . LEU A 1 104 ? -0.666 -9.904 -10.315 1.00 77.25 104 LEU A CA 1
ATOM 791 C C . LEU A 1 104 ? -1.238 -8.499 -10.477 1.00 77.25 104 LEU A C 1
ATOM 793 O O . LEU A 1 104 ? -0.570 -7.510 -10.166 1.00 77.25 104 LEU A O 1
ATOM 797 N N . ASP A 1 105 ? -2.474 -8.421 -10.963 1.00 69.44 105 ASP A N 1
ATOM 798 C CA . ASP A 1 105 ? -3.192 -7.159 -11.051 1.00 69.44 105 ASP A CA 1
ATOM 799 C C . ASP A 1 105 ? -3.333 -6.551 -9.648 1.00 69.44 105 ASP A C 1
ATOM 801 O O . ASP A 1 105 ? -4.007 -7.090 -8.767 1.00 69.44 105 ASP A O 1
ATOM 805 N N . ALA A 1 106 ? -2.755 -5.366 -9.447 1.00 64.31 106 ALA A N 1
ATOM 806 C CA . ALA A 1 106 ? -2.941 -4.569 -8.233 1.00 64.31 106 ALA A CA 1
ATOM 807 C C . ALA A 1 106 ? -4.405 -4.105 -8.031 1.00 64.31 106 ALA A C 1
ATOM 809 O O . ALA A 1 106 ? -4.703 -3.391 -7.076 1.00 64.31 106 ALA A O 1
ATOM 810 N N . SER A 1 107 ? -5.329 -4.498 -8.918 1.00 62.66 107 SER A N 1
ATOM 811 C CA . SER A 1 107 ? -6.762 -4.210 -8.830 1.00 62.66 107 SER A CA 1
ATOM 812 C C . SER A 1 107 ? -7.501 -5.076 -7.810 1.00 62.66 107 SER A C 1
ATOM 814 O O . SER A 1 107 ? -8.699 -4.876 -7.597 1.00 62.66 107 SER A O 1
ATOM 816 N N . THR A 1 108 ? -6.838 -6.033 -7.155 1.00 67.94 108 THR A N 1
ATOM 817 C CA . THR A 1 108 ? -7.419 -6.652 -5.963 1.00 67.94 108 THR A CA 1
ATOM 818 C C . THR A 1 108 ? -7.471 -5.598 -4.866 1.00 67.94 108 THR A C 1
ATOM 820 O O . THR A 1 108 ? -6.429 -5.175 -4.370 1.00 67.94 108 THR A O 1
ATOM 823 N N . ASN A 1 109 ? -8.674 -5.159 -4.488 1.00 73.50 109 ASN A N 1
ATOM 824 C CA . ASN A 1 109 ? -8.866 -4.270 -3.346 1.00 73.50 109 ASN A CA 1
ATOM 825 C C . ASN A 1 109 ? -8.225 -4.909 -2.107 1.00 73.50 109 ASN A C 1
ATOM 827 O O . ASN A 1 109 ? -8.786 -5.829 -1.510 1.00 73.50 109 ASN A O 1
ATOM 831 N N . VAL A 1 110 ? -7.032 -4.441 -1.737 1.00 79.81 110 VAL A N 1
ATOM 832 C CA . VAL A 1 110 ? -6.339 -4.912 -0.542 1.00 79.81 110 VAL A CA 1
ATOM 833 C C . VAL A 1 110 ? -7.129 -4.400 0.654 1.00 79.81 110 VAL A C 1
ATOM 835 O O . VAL A 1 110 ? -7.165 -3.201 0.930 1.00 79.81 110 VAL A O 1
ATOM 838 N N . ILE A 1 111 ? -7.796 -5.309 1.365 1.00 84.88 111 ILE A N 1
ATOM 839 C CA . ILE A 1 111 ? -8.476 -4.973 2.614 1.00 84.88 111 ILE A CA 1
ATOM 840 C C . ILE A 1 111 ? -7.393 -4.728 3.666 1.00 84.88 111 ILE A C 1
ATOM 842 O O . ILE A 1 111 ? -6.808 -5.661 4.215 1.00 84.88 111 ILE A O 1
ATOM 846 N N . ILE A 1 112 ? -7.110 -3.454 3.938 1.00 88.75 112 ILE A N 1
ATOM 847 C CA . ILE A 1 112 ? -6.163 -3.065 4.983 1.00 88.75 112 ILE A CA 1
ATOM 848 C C . ILE A 1 112 ? -6.880 -3.126 6.334 1.00 88.75 112 ILE A C 1
ATOM 850 O O . ILE A 1 112 ? -7.755 -2.313 6.638 1.00 88.75 112 ILE A O 1
ATOM 854 N N . ASN A 1 113 ? -6.482 -4.081 7.174 1.00 89.38 113 ASN A N 1
ATOM 855 C CA . ASN A 1 113 ? -6.986 -4.181 8.539 1.00 89.38 113 ASN A CA 1
ATOM 856 C C . ASN A 1 113 ? -6.440 -3.027 9.392 1.00 89.38 113 ASN A C 1
ATOM 858 O O . ASN A 1 113 ? -5.247 -2.962 9.682 1.00 89.38 113 ASN A O 1
ATOM 862 N N . MET A 1 114 ? -7.326 -2.128 9.823 1.00 90.56 114 MET A N 1
ATOM 863 C CA . MET A 1 114 ? -6.972 -1.004 10.692 1.00 90.56 114 MET A CA 1
ATOM 864 C C . MET A 1 114 ? -7.016 -1.416 12.167 1.00 90.56 114 MET A C 1
ATOM 866 O O . MET A 1 114 ? -8.054 -1.851 12.676 1.00 90.56 114 MET A O 1
ATOM 870 N N . TYR A 1 115 ? -5.911 -1.225 12.887 1.00 94.56 115 TYR A N 1
ATOM 871 C CA . TYR A 1 115 ? -5.825 -1.536 14.314 1.00 94.56 115 TYR A CA 1
ATOM 872 C C . TYR A 1 115 ? -5.953 -0.283 15.175 1.00 94.56 115 TYR A C 1
ATOM 874 O O . TYR A 1 115 ? -5.382 0.760 14.884 1.00 94.56 115 TYR A O 1
ATOM 882 N N . LEU A 1 116 ? -6.673 -0.414 16.290 1.00 96.12 116 LEU A N 1
ATOM 883 C CA . LEU A 1 116 ? -6.784 0.634 17.301 1.00 96.12 116 LEU A CA 1
ATOM 884 C C . LEU A 1 116 ? -5.813 0.379 18.448 1.00 96.12 116 LEU A C 1
ATOM 886 O O . LEU A 1 116 ? -5.745 -0.735 18.994 1.00 96.12 116 LEU A O 1
ATOM 890 N N . THR A 1 117 ? -5.166 1.446 18.902 1.00 97.75 117 THR A N 1
ATOM 891 C CA . THR A 1 117 ? -4.378 1.447 20.132 1.00 97.75 117 THR A CA 1
ATOM 892 C C . THR A 1 117 ? -5.261 1.136 21.348 1.00 97.75 117 THR A C 1
ATOM 894 O O . THR A 1 117 ? -6.491 1.291 21.353 1.00 97.75 117 THR A O 1
ATOM 897 N N . LYS A 1 118 ? -4.634 0.715 22.455 1.00 97.75 118 LYS A N 1
ATOM 898 C CA . LYS A 1 118 ? -5.353 0.445 23.716 1.00 97.75 118 LYS A CA 1
ATOM 899 C C . LYS A 1 118 ? -6.104 1.689 24.223 1.00 97.75 118 LYS A C 1
ATOM 901 O O . LYS A 1 118 ? -7.199 1.559 24.778 1.00 97.75 118 LYS A O 1
ATOM 906 N N . GLN A 1 119 ? -5.543 2.885 24.020 1.00 97.75 119 GLN A N 1
ATOM 907 C CA . GLN A 1 119 ? -6.145 4.149 24.450 1.00 97.75 119 GLN A CA 1
ATOM 908 C C . GLN A 1 119 ? -7.377 4.510 23.613 1.00 97.75 119 GLN A C 1
ATOM 910 O O . GLN A 1 119 ? -8.426 4.829 24.179 1.00 97.75 119 GLN A O 1
ATOM 915 N N . GLU A 1 120 ? -7.302 4.368 22.291 1.00 97.00 120 GLU A N 1
ATOM 916 C CA . GLU A 1 120 ? -8.434 4.602 21.385 1.00 97.00 120 GLU A CA 1
ATOM 917 C C . GLU A 1 120 ? -9.572 3.625 21.649 1.00 97.00 120 GLU A C 1
ATOM 919 O O . GLU A 1 120 ? -10.726 4.033 21.777 1.00 97.00 120 GLU A O 1
ATOM 924 N N . ARG A 1 121 ? -9.256 2.343 21.858 1.00 97.88 121 ARG A N 1
ATOM 925 C CA . ARG A 1 121 ? -10.257 1.338 22.237 1.00 97.88 121 ARG A CA 1
ATOM 926 C C . ARG A 1 121 ? -10.952 1.712 23.549 1.00 97.88 121 ARG A C 1
ATOM 928 O O . ARG A 1 121 ? -12.172 1.580 23.673 1.00 97.88 121 ARG A O 1
ATOM 935 N N . LYS A 1 122 ? -10.198 2.218 24.534 1.00 98.19 122 LYS A N 1
ATOM 936 C CA . LYS A 1 122 ? -10.750 2.712 25.806 1.00 98.19 122 LYS A CA 1
ATOM 937 C C . LYS A 1 122 ? -11.632 3.946 25.585 1.00 98.19 122 LYS A C 1
ATOM 939 O O . LYS A 1 122 ? -12.714 4.005 26.173 1.00 98.19 122 LYS A O 1
ATOM 944 N N . LYS A 1 123 ? -11.221 4.886 24.727 1.00 98.25 123 LYS A N 1
ATOM 945 C CA . LYS A 1 123 ? -11.987 6.092 24.365 1.00 98.25 123 LYS A CA 1
ATOM 946 C C . LYS A 1 123 ? -13.296 5.732 23.660 1.00 98.25 123 LYS A C 1
ATOM 948 O O . LYS A 1 123 ? -14.355 6.180 24.094 1.00 98.25 123 LYS A O 1
ATOM 953 N N . LEU A 1 124 ? -13.247 4.836 22.674 1.00 97.75 124 LEU A N 1
ATOM 954 C CA . LEU A 1 124 ? -14.418 4.341 21.951 1.00 97.75 124 LEU A CA 1
ATOM 955 C C . LEU A 1 124 ? -15.414 3.662 22.899 1.00 97.75 124 LEU A C 1
ATOM 957 O O . LEU A 1 124 ? -16.603 3.967 22.868 1.00 97.75 124 LEU A O 1
ATOM 961 N N . ARG A 1 125 ? -14.941 2.793 23.805 1.00 97.88 125 ARG A N 1
ATOM 962 C CA . ARG A 1 125 ? -15.810 2.143 24.805 1.00 97.88 125 ARG A CA 1
ATOM 963 C C . ARG A 1 125 ? -16.461 3.139 25.761 1.00 97.88 125 ARG A C 1
ATOM 965 O O . ARG A 1 125 ? -17.625 2.956 26.110 1.00 97.88 125 ARG A O 1
ATOM 972 N N . ARG A 1 126 ? -15.726 4.164 26.207 1.00 98.12 126 ARG A N 1
ATOM 973 C CA . ARG A 1 126 ? -16.275 5.226 27.068 1.00 98.12 126 ARG A CA 1
ATOM 974 C C . ARG A 1 126 ? -17.361 6.009 26.333 1.00 98.12 126 ARG A C 1
ATOM 976 O O . ARG A 1 126 ? -18.451 6.132 26.879 1.00 98.12 126 ARG A O 1
ATOM 983 N N . ARG A 1 127 ? -17.097 6.436 25.093 1.00 97.94 127 ARG A N 1
ATOM 984 C CA . ARG A 1 127 ? -18.062 7.174 24.265 1.00 97.94 127 ARG A CA 1
ATOM 985 C C . ARG A 1 127 ? -19.328 6.355 24.012 1.00 97.94 127 ARG A C 1
ATOM 987 O O . ARG A 1 127 ? -20.405 6.842 24.313 1.00 97.94 127 ARG A O 1
ATOM 994 N N . LYS A 1 128 ? -19.200 5.081 23.615 1.00 98.06 128 LYS A N 1
ATOM 995 C CA . LYS A 1 128 ? -20.354 4.178 23.421 1.00 98.06 128 LYS A CA 1
ATOM 996 C C . LYS A 1 128 ? -21.191 3.991 24.694 1.00 98.06 128 LYS A C 1
ATOM 998 O O . LYS A 1 128 ? -22.411 3.911 24.627 1.00 98.06 128 LYS A O 1
ATOM 1003 N N . ARG A 1 129 ? -20.554 3.907 25.871 1.00 98.31 129 ARG A N 1
ATOM 1004 C CA . ARG A 1 129 ? -21.277 3.818 27.156 1.00 98.31 129 ARG A CA 1
ATOM 1005 C C . ARG A 1 129 ? -22.002 5.118 27.497 1.00 98.31 129 ARG A C 1
ATOM 1007 O O . ARG A 1 129 ? -23.141 5.056 27.936 1.00 98.31 129 ARG A O 1
ATOM 1014 N N . GLN A 1 130 ? -21.343 6.259 27.301 1.00 98.19 130 GLN A N 1
ATOM 1015 C CA . GLN A 1 130 ? -21.931 7.581 27.533 1.00 98.19 130 GLN A CA 1
ATOM 1016 C C . GLN A 1 130 ? -23.112 7.834 26.595 1.00 98.19 130 GLN A C 1
ATOM 1018 O O . GLN A 1 130 ? -24.154 8.279 27.050 1.00 98.19 130 GLN A O 1
ATOM 1023 N N . GLU A 1 131 ? -22.968 7.493 25.316 1.00 97.38 131 GLU A N 1
ATOM 1024 C CA . GLU A 1 131 ? -24.019 7.607 24.306 1.00 97.38 131 GLU A CA 1
ATOM 1025 C C . GLU A 1 131 ? -25.222 6.729 24.647 1.00 97.38 131 GLU A C 1
ATOM 1027 O O . GLU A 1 131 ? -26.335 7.235 24.701 1.00 97.38 131 GLU A O 1
ATOM 1032 N N . LYS A 1 132 ? -25.000 5.458 25.010 1.00 96.69 132 LYS A N 1
ATOM 1033 C CA . LYS A 1 132 ? -26.080 4.562 25.446 1.00 96.69 132 LYS A CA 1
ATOM 1034 C C . LYS A 1 132 ? -26.822 5.094 26.673 1.00 96.69 132 LYS A C 1
ATOM 1036 O O . LYS A 1 132 ? -28.031 4.926 26.784 1.00 96.69 132 LYS A O 1
ATOM 1041 N N . GLU A 1 133 ? -26.105 5.671 27.632 1.00 95.81 133 GLU A N 1
ATOM 1042 C CA . GLU A 1 133 ? -26.733 6.205 28.842 1.00 95.81 133 GLU A CA 1
ATOM 1043 C C . GLU A 1 133 ? -27.493 7.501 28.558 1.00 95.81 133 GLU A C 1
ATOM 1045 O O . GLU A 1 133 ? -28.623 7.661 29.014 1.00 95.81 133 GLU A O 1
ATOM 1050 N N . ARG A 1 134 ? -26.921 8.376 27.727 1.00 96.38 134 ARG A N 1
ATOM 1051 C CA . ARG A 1 134 ? -27.586 9.584 27.241 1.00 96.38 134 ARG A CA 1
ATOM 1052 C C . ARG A 1 134 ? -28.862 9.240 26.476 1.00 96.38 134 ARG A C 1
ATOM 1054 O O . ARG A 1 134 ? -29.907 9.787 26.789 1.00 96.38 134 ARG A O 1
ATOM 1061 N N . GLU A 1 135 ? -28.808 8.267 25.572 1.00 95.38 135 GLU A N 1
ATOM 1062 C CA . GLU A 1 135 ? -29.969 7.804 24.809 1.00 95.38 135 GLU A CA 1
ATOM 1063 C C . GLU A 1 135 ? -31.087 7.277 25.724 1.00 95.38 135 GLU A C 1
ATOM 1065 O O . GLU A 1 135 ? -32.256 7.585 25.511 1.00 95.38 135 GLU A O 1
ATOM 1070 N N . LYS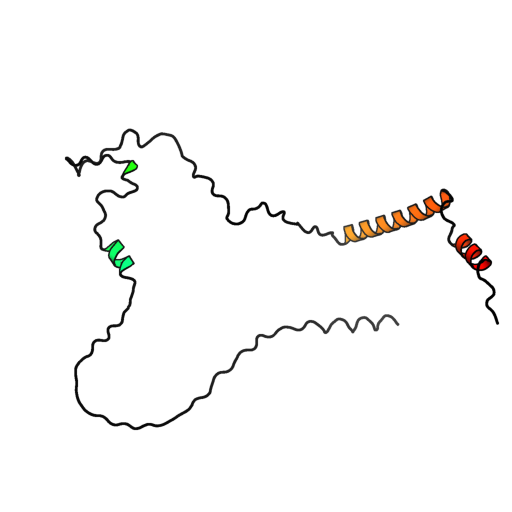 A 1 136 ? -30.758 6.522 26.784 1.00 94.31 136 LYS A N 1
ATOM 1071 C CA . LYS A 1 136 ? -31.762 6.088 27.774 1.00 94.31 136 LYS A CA 1
ATOM 1072 C C . LYS A 1 136 ? -32.386 7.268 28.515 1.00 94.31 136 LYS A C 1
ATOM 1074 O O . LYS A 1 136 ? -33.599 7.294 28.691 1.00 94.31 136 LYS A O 1
ATOM 1079 N N . GLN A 1 137 ? -31.568 8.212 28.977 1.00 94.56 137 GLN A N 1
ATOM 1080 C CA . GLN A 1 137 ? -32.056 9.392 29.691 1.00 94.56 137 GLN A CA 1
ATOM 1081 C C . GLN A 1 137 ? -32.933 10.258 28.788 1.00 94.56 137 GLN A C 1
ATOM 1083 O O . GLN A 1 137 ? -33.987 10.716 29.222 1.00 94.56 137 GLN A O 1
ATOM 1088 N N . ASP A 1 138 ? -32.542 10.425 27.527 1.00 95.56 138 ASP A N 1
ATOM 1089 C CA . ASP A 1 138 ? -33.307 11.167 26.531 1.00 95.56 138 ASP A CA 1
ATOM 1090 C C . ASP A 1 138 ? -34.634 10.453 26.226 1.00 95.56 138 ASP A C 1
ATOM 1092 O O . ASP A 1 138 ? -35.675 11.103 26.220 1.00 95.56 138 ASP A O 1
ATOM 1096 N N . LYS A 1 139 ? -34.652 9.117 26.115 1.00 95.06 139 LYS A N 1
ATOM 1097 C CA . LYS A 1 139 ? -35.894 8.324 25.985 1.00 95.06 139 LYS A CA 1
ATOM 1098 C C . LYS A 1 139 ? -36.837 8.474 27.180 1.00 95.06 139 LYS A C 1
ATOM 1100 O O . LYS A 1 139 ? -38.051 8.512 26.991 1.00 95.06 139 LYS A O 1
ATOM 1105 N N . ILE A 1 140 ? -36.296 8.574 28.395 1.00 93.00 140 ILE A N 1
ATOM 1106 C CA . ILE A 1 140 ? -37.089 8.848 29.602 1.00 93.00 140 ILE A CA 1
ATOM 1107 C C . ILE A 1 140 ? -37.620 10.285 29.574 1.00 93.00 140 ILE A C 1
ATOM 1109 O O . ILE A 1 140 ? -38.794 10.506 29.859 1.00 93.00 140 ILE A O 1
ATOM 1113 N N . ARG A 1 141 ? -36.790 11.261 29.181 1.00 94.00 141 ARG A N 1
ATOM 1114 C CA . ARG A 1 141 ? -37.185 12.676 29.084 1.00 94.00 141 ARG A CA 1
ATOM 1115 C C . ARG A 1 141 ? -38.265 12.905 28.025 1.00 94.00 141 ARG A C 1
ATOM 1117 O O . ARG A 1 141 ? -39.161 13.707 28.248 1.00 94.00 141 ARG A O 1
ATOM 1124 N N . MET A 1 142 ? -38.192 12.192 26.904 1.00 92.56 142 MET A N 1
ATOM 1125 C CA . MET A 1 142 ? -39.203 12.209 25.840 1.00 92.56 142 MET A CA 1
ATOM 1126 C C . MET A 1 142 ? -40.443 11.365 26.171 1.00 92.56 142 MET A C 1
ATOM 1128 O O . MET A 1 142 ? -41.378 11.320 25.379 1.00 92.56 142 MET A O 1
ATOM 1132 N N . GLY A 1 143 ? -40.471 10.684 27.324 1.00 89.94 143 GLY A N 1
ATOM 1133 C CA . GLY A 1 143 ? -41.613 9.884 27.772 1.00 89.94 143 GLY A CA 1
ATOM 1134 C C . GLY A 1 143 ? -41.828 8.576 27.002 1.00 89.94 143 GLY A C 1
ATOM 1135 O O . GLY A 1 143 ? -42.805 7.878 27.250 1.00 89.94 143 GLY A O 1
ATOM 1136 N N . THR A 1 144 ? -40.925 8.212 26.087 1.00 86.44 144 THR A N 1
ATOM 1137 C CA . THR A 1 144 ? -41.015 6.983 25.276 1.00 86.44 144 THR A CA 1
ATOM 1138 C C . THR A 1 144 ? -40.537 5.744 26.037 1.00 86.44 144 THR A C 1
ATOM 1140 O O . THR A 1 144 ? -40.892 4.622 25.687 1.00 86.44 144 THR A O 1
ATOM 1143 N N . ALA A 1 145 ? -39.727 5.923 27.083 1.00 87.25 145 ALA A N 1
ATOM 1144 C CA . ALA A 1 145 ? -39.303 4.845 27.968 1.00 87.25 145 ALA A CA 1
ATOM 1145 C C . ALA A 1 145 ? -39.583 5.194 29.431 1.00 87.25 145 ALA A C 1
ATOM 1147 O O . ALA A 1 145 ? -39.347 6.314 29.877 1.00 87.25 145 ALA A O 1
ATOM 1148 N N . PHE A 1 146 ? -40.030 4.206 30.204 1.00 82.81 146 PHE A N 1
ATOM 1149 C CA . PHE A 1 146 ? -40.156 4.351 31.649 1.00 82.81 146 PHE A CA 1
ATOM 1150 C C . PHE A 1 146 ? -38.790 4.225 32.317 1.00 82.81 146 PHE A C 1
ATOM 1152 O O . PHE A 1 146 ? -37.930 3.449 31.891 1.00 82.81 146 PHE A O 1
ATOM 1159 N N . SER A 1 147 ? -38.592 4.975 33.401 1.00 85.94 147 SER A N 1
ATOM 1160 C CA . SER A 1 147 ? -37.434 4.760 34.263 1.00 85.94 147 SER A CA 1
ATOM 1161 C C . SER A 1 147 ? -37.474 3.342 34.839 1.00 85.94 147 SER A C 1
ATOM 1163 O O . SER A 1 147 ? -38.545 2.756 35.007 1.00 85.94 147 SER A O 1
ATOM 1165 N N . ALA A 1 148 ? -36.309 2.787 35.177 1.00 84.38 148 ALA A N 1
ATOM 1166 C CA . ALA A 1 148 ? -36.213 1.418 35.688 1.00 84.38 148 ALA A CA 1
ATOM 1167 C C . ALA A 1 148 ? -37.117 1.171 36.911 1.00 84.38 148 ALA A C 1
ATOM 1169 O O . ALA A 1 148 ? -37.698 0.098 37.036 1.00 84.38 148 ALA A O 1
ATOM 1170 N N . ARG A 1 149 ? -37.285 2.185 37.771 1.00 83.81 149 ARG A N 1
ATOM 1171 C CA . ARG A 1 149 ? -38.176 2.132 38.937 1.00 83.81 149 ARG A CA 1
ATOM 1172 C C . AR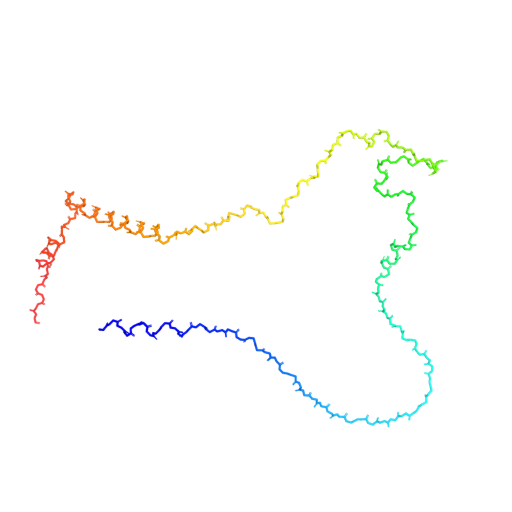G A 1 149 ? -39.644 1.992 38.531 1.00 83.81 149 ARG A C 1
ATOM 1174 O O . ARG A 1 149 ? -40.326 1.111 39.034 1.00 83.81 149 ARG A O 1
ATOM 1181 N N . VAL A 1 150 ? -40.106 2.821 37.596 1.00 84.06 150 VAL A N 1
ATOM 1182 C CA . VAL A 1 150 ? -41.498 2.787 37.113 1.00 84.06 150 VAL A CA 1
ATOM 1183 C C . VAL A 1 150 ? -41.772 1.504 36.326 1.00 84.06 150 VAL A C 1
ATOM 1185 O O . VAL A 1 150 ? -42.846 0.924 36.443 1.00 84.06 150 VAL A O 1
ATOM 1188 N N . ALA A 1 151 ? -40.793 1.025 35.557 1.00 84.19 151 ALA A N 1
ATOM 1189 C CA . ALA A 1 151 ? -40.897 -0.243 34.843 1.00 84.19 151 ALA A CA 1
ATOM 1190 C C . ALA A 1 151 ? -40.998 -1.443 35.803 1.00 84.19 151 ALA A C 1
ATOM 1192 O O . ALA A 1 151 ? -41.797 -2.344 35.561 1.00 84.19 151 ALA A O 1
ATOM 1193 N N . ALA A 1 152 ? -40.223 -1.450 36.894 1.00 83.38 152 ALA A N 1
ATOM 1194 C CA . ALA A 1 152 ? -40.300 -2.491 37.919 1.00 83.38 152 ALA A CA 1
ATOM 1195 C C . ALA A 1 152 ? -41.651 -2.473 38.649 1.00 83.38 152 ALA A C 1
ATOM 1197 O O . ALA A 1 152 ? -42.275 -3.517 38.789 1.00 83.38 152 ALA A O 1
ATOM 1198 N N . GLU A 1 153 ? -42.144 -1.289 39.019 1.00 85.38 153 GLU A N 1
ATOM 1199 C CA . GLU A 1 153 ? -43.443 -1.143 39.682 1.00 85.38 153 GLU A CA 1
ATOM 1200 C C . GLU A 1 153 ? -44.609 -1.585 38.782 1.00 85.38 153 GLU A C 1
ATOM 1202 O O . GLU A 1 153 ? -45.511 -2.288 39.233 1.00 85.38 153 GLU A O 1
ATOM 1207 N N . ARG A 1 154 ? -44.581 -1.239 37.486 1.00 81.38 154 ARG A N 1
ATOM 1208 C CA . ARG A 1 154 ? -45.564 -1.756 36.518 1.00 81.38 154 ARG A CA 1
ATOM 1209 C C . ARG A 1 154 ? -45.497 -3.274 36.406 1.00 81.38 154 ARG A C 1
ATOM 1211 O O . ARG A 1 154 ? -46.531 -3.927 36.450 1.00 81.38 154 ARG A O 1
ATOM 1218 N N . LYS A 1 155 ? -44.286 -3.830 36.326 1.00 84.94 155 LYS A N 1
ATOM 1219 C CA . LYS A 1 155 ? -44.079 -5.278 36.251 1.00 84.94 155 LYS A CA 1
ATOM 1220 C C . LYS A 1 155 ? -44.619 -6.004 37.485 1.00 84.94 155 LYS A C 1
ATOM 1222 O O . LYS A 1 155 ? -45.181 -7.078 37.331 1.00 84.94 155 LYS A O 1
ATOM 1227 N N . GLU A 1 156 ? -44.460 -5.445 38.684 1.00 80.75 156 GLU A N 1
ATOM 1228 C CA . GLU A 1 156 ? -45.011 -6.019 39.922 1.00 80.75 156 GLU A CA 1
ATOM 1229 C C . GLU A 1 156 ? -46.540 -5.976 39.960 1.00 80.75 156 GLU A C 1
ATOM 1231 O O . GLU A 1 156 ? -47.159 -6.955 40.366 1.00 80.75 156 GLU A O 1
ATOM 1236 N N . ARG A 1 157 ? -47.155 -4.888 39.485 1.00 78.69 157 ARG A N 1
ATOM 1237 C CA . ARG A 1 157 ? -48.621 -4.786 39.381 1.00 78.69 157 ARG A CA 1
ATOM 1238 C C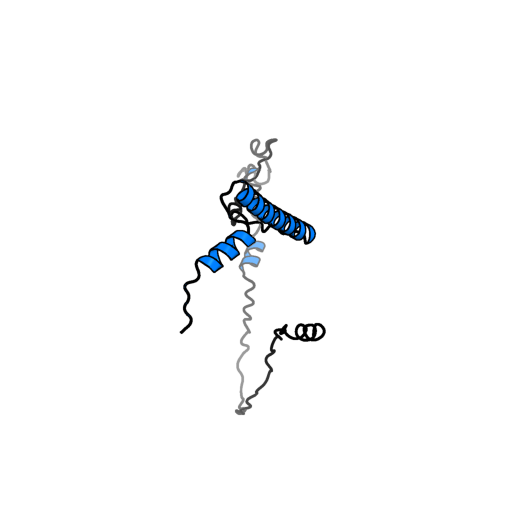 . ARG A 1 157 ? -49.215 -5.732 38.336 1.00 78.69 157 ARG A C 1
ATOM 1240 O O . ARG A 1 157 ? -50.352 -6.158 38.492 1.00 78.69 157 ARG A O 1
ATOM 1247 N N . GLU A 1 158 ? -48.463 -6.043 37.285 1.00 75.62 158 GLU A N 1
ATOM 1248 C CA . GLU A 1 158 ? -48.887 -6.939 36.204 1.00 75.62 158 GLU A CA 1
ATOM 1249 C C . GLU A 1 158 ? -48.549 -8.417 36.457 1.00 75.62 158 GLU A C 1
ATOM 1251 O O . GLU A 1 158 ? -48.944 -9.261 35.655 1.00 75.62 158 GLU A O 1
ATOM 1256 N N . GLN A 1 159 ? -47.845 -8.770 37.542 1.00 76.06 159 GLN A N 1
ATOM 1257 C CA . GLN A 1 159 ? -47.590 -10.178 37.864 1.00 76.06 159 GLN A CA 1
ATOM 1258 C C . GLN A 1 159 ? -48.893 -10.857 38.322 1.00 76.06 159 GLN A C 1
ATOM 1260 O O . GLN A 1 159 ? -49.408 -10.512 39.388 1.00 76.06 159 GLN A O 1
ATOM 1265 N N . PRO A 1 160 ? -49.441 -11.832 37.568 1.00 67.81 160 PRO A N 1
ATOM 1266 C CA . PRO A 1 160 ? -50.603 -12.579 38.026 1.00 67.81 160 PRO A CA 1
ATOM 1267 C C . PRO A 1 160 ? -50.228 -13.386 39.274 1.00 67.81 160 PRO A C 1
ATOM 1269 O O . PRO A 1 160 ? -49.179 -14.031 39.315 1.00 67.81 160 PRO A O 1
ATOM 1272 N N . LEU A 1 161 ? -51.093 -13.351 40.291 1.00 63.62 161 LEU A N 1
ATOM 1273 C CA . LEU A 1 161 ? -50.972 -14.117 41.534 1.00 63.62 161 LEU A CA 1
ATOM 1274 C C . LEU A 1 161 ? -51.077 -15.629 41.255 1.00 63.62 161 LEU A C 1
ATOM 1276 O O . LEU A 1 161 ? -52.093 -16.255 41.534 1.00 63.62 161 LEU A O 1
ATOM 1280 N N . LEU A 1 162 ? -50.028 -16.240 40.712 1.00 62.66 162 LEU A N 1
ATOM 1281 C CA . LEU A 1 162 ? -49.861 -17.693 40.709 1.00 62.66 162 LEU A CA 1
ATOM 1282 C C . LEU A 1 162 ? -49.165 -18.087 42.011 1.00 62.66 162 LEU A C 1
ATOM 1284 O O . LEU A 1 162 ? -47.954 -18.294 42.069 1.00 62.66 162 LEU A O 1
ATOM 1288 N N . ARG A 1 163 ? -49.956 -18.134 43.082 1.00 59.16 163 ARG A N 1
ATOM 1289 C CA . ARG A 1 163 ? -49.587 -18.775 44.343 1.00 59.16 163 ARG A CA 1
ATOM 1290 C C . ARG A 1 163 ? -50.726 -19.720 44.724 1.00 59.16 163 ARG A C 1
ATOM 1292 O O . ARG A 1 163 ? -51.745 -19.270 45.239 1.00 59.16 163 ARG A O 1
ATOM 1299 N N . SER A 1 164 ? -50.546 -21.000 44.410 1.00 49.94 164 SER A N 1
ATOM 1300 C CA . SER A 1 164 ? -51.345 -22.135 44.891 1.00 49.94 164 SER A CA 1
ATOM 1301 C C . SER A 1 164 ? -50.417 -23.100 45.606 1.00 49.94 164 SER A C 1
ATOM 1303 O O . SER A 1 164 ? -49.422 -23.484 44.946 1.00 49.94 164 SER A O 1
#

Radius of gyration: 45.24 Å; chains: 1; bounding box: 91×80×99 Å